Protein AF-A0A293MJG8-F1 (afdb_monomer_lite)

Organism: Ornithodoros erraticus (NCBI:txid265619)

Sequence (106 aa):
MKRQRERILVLDNISASSKIQKTRQKAAGTYTGVGQYLSLFEDPKNTPPPTRVETREERLERKRREKAEQVAYKLEQDIALWDPANNPSGTMDPFKTLFVARVNYD

pLDDT: mean 78.51, std 18.33, range [43.5, 98.0]

Radius of gyration: 51.97 Å; chains: 1; bounding box: 75×20×160 Å

Structure (mmCIF, N/CA/C/O backbone):
data_AF-A0A293MJG8-F1
#
_entry.id   AF-A0A293MJG8-F1
#
loop_
_atom_site.group_PDB
_atom_site.id
_atom_site.type_symbol
_atom_site.label_atom_id
_atom_site.label_alt_id
_atom_site.label_comp_id
_atom_site.label_asym_id
_atom_site.label_entity_id
_atom_site.label_seq_id
_atom_site.pdbx_PDB_ins_code
_atom_site.Cartn_x
_atom_site.Cartn_y
_atom_site.Cartn_z
_atom_site.occupancy
_atom_site.B_iso_or_equiv
_atom_site.auth_seq_id
_atom_site.auth_comp_id
_atom_site.auth_asym_id
_atom_site.auth_atom_id
_atom_site.pdbx_PDB_model_num
ATOM 1 N N . MET A 1 1 ? -36.417 -14.529 134.823 1.00 43.69 1 MET A N 1
ATOM 2 C CA . MET A 1 1 ? -34.969 -14.216 134.742 1.00 43.69 1 MET A CA 1
ATOM 3 C C . MET A 1 1 ? -34.376 -14.853 133.493 1.00 43.69 1 MET A C 1
ATOM 5 O O . MET A 1 1 ? -34.853 -15.906 133.106 1.00 43.69 1 MET A O 1
ATOM 9 N N . LYS A 1 2 ? -33.303 -14.242 132.967 1.00 44.03 2 LYS A N 1
ATOM 10 C CA . LYS A 1 2 ? -32.455 -14.645 131.824 1.00 44.03 2 LYS A CA 1
ATOM 11 C C . LYS A 1 2 ? -32.958 -14.249 130.430 1.00 44.03 2 LYS A C 1
ATOM 13 O O . LYS A 1 2 ? -33.412 -15.051 129.629 1.00 44.03 2 LYS A O 1
ATOM 18 N N . ARG A 1 3 ? -32.739 -12.957 130.156 1.00 48.69 3 ARG A N 1
ATOM 19 C CA . ARG A 1 3 ? -32.262 -12.463 128.859 1.00 48.69 3 ARG A CA 1
ATOM 20 C C . ARG A 1 3 ? -31.046 -13.280 128.409 1.00 48.69 3 ARG A C 1
ATOM 22 O O . ARG A 1 3 ? -30.099 -13.388 129.185 1.00 48.69 3 ARG A O 1
ATOM 29 N N . GLN A 1 4 ? -31.022 -13.699 127.150 1.00 48.97 4 GLN A N 1
ATOM 30 C CA . GLN A 1 4 ? -29.799 -13.707 126.353 1.00 48.97 4 GLN A CA 1
ATOM 31 C C . GLN A 1 4 ? -30.104 -13.234 124.931 1.00 48.97 4 GLN A C 1
ATOM 33 O O . GLN A 1 4 ? -31.179 -13.468 124.386 1.00 48.97 4 GLN A O 1
ATOM 38 N N . ARG A 1 5 ? -29.159 -12.448 124.427 1.00 49.59 5 ARG A N 1
ATOM 39 C CA . ARG A 1 5 ? -29.131 -11.734 123.154 1.00 49.59 5 ARG A CA 1
ATOM 40 C C . ARG A 1 5 ? -28.411 -12.610 122.118 1.00 49.59 5 ARG A C 1
ATOM 42 O O . ARG A 1 5 ? -27.528 -13.357 122.516 1.00 49.59 5 ARG A O 1
ATOM 49 N N . GLU A 1 6 ? -28.707 -12.422 120.830 1.00 44.69 6 GLU A N 1
ATOM 50 C CA . GLU A 1 6 ? -27.775 -11.892 119.804 1.00 44.69 6 GLU A CA 1
ATOM 51 C C . GLU A 1 6 ? -28.054 -12.379 118.362 1.00 44.69 6 GLU A C 1
ATOM 53 O O . GLU A 1 6 ? -28.296 -13.555 118.127 1.00 44.69 6 GLU A O 1
ATOM 58 N N . ARG A 1 7 ? -27.882 -11.416 117.431 1.00 43.50 7 ARG A N 1
ATOM 59 C CA . ARG A 1 7 ? -27.350 -11.501 116.046 1.00 43.50 7 ARG A CA 1
ATOM 60 C C . ARG A 1 7 ? -28.201 -12.170 114.952 1.00 43.50 7 ARG A C 1
ATOM 62 O O . ARG A 1 7 ? -28.397 -13.372 114.940 1.00 43.50 7 ARG A O 1
ATOM 69 N N . ILE A 1 8 ? -28.829 -11.374 114.074 1.00 50.72 8 ILE A N 1
ATOM 70 C CA . ILE A 1 8 ? -28.324 -10.863 112.768 1.00 50.72 8 ILE A CA 1
ATOM 71 C C . ILE A 1 8 ? -28.008 -11.993 111.781 1.00 50.72 8 ILE A C 1
ATOM 73 O O . ILE A 1 8 ? -26.961 -12.602 111.927 1.00 50.72 8 ILE A O 1
ATOM 77 N N . LEU A 1 9 ? -28.829 -12.149 110.731 1.00 45.97 9 LEU A N 1
ATOM 78 C CA . LEU A 1 9 ? -28.381 -12.242 109.333 1.00 45.97 9 LEU A CA 1
ATOM 79 C C . LEU A 1 9 ? -29.508 -11.786 108.384 1.00 45.97 9 LEU A C 1
ATOM 81 O O . LEU A 1 9 ? -30.647 -12.235 108.457 1.00 45.97 9 LEU A O 1
ATOM 85 N N . VAL A 1 10 ? -29.130 -10.839 107.532 1.00 51.72 10 VAL A N 1
ATOM 86 C CA . VAL A 1 10 ? -29.832 -10.281 106.371 1.00 51.72 10 VAL A CA 1
ATOM 87 C C . VAL A 1 10 ? -29.967 -11.354 105.294 1.00 51.72 10 VAL A C 1
ATOM 89 O O . VAL A 1 10 ? -28.942 -11.949 104.999 1.00 51.72 10 VAL A O 1
ATOM 92 N N . LEU A 1 11 ? -31.146 -11.537 104.679 1.00 45.19 11 LEU A N 1
ATOM 93 C CA . LEU A 1 11 ? -31.289 -12.018 103.291 1.00 45.19 11 LEU A CA 1
ATOM 94 C C . LEU A 1 11 ? -32.622 -11.536 102.676 1.00 45.19 11 LEU A C 1
ATOM 96 O O . LEU A 1 11 ? -33.693 -12.077 102.939 1.00 45.19 11 LEU A O 1
ATOM 100 N N . ASP A 1 12 ? -32.514 -10.445 101.922 1.00 48.72 12 ASP A N 1
ATOM 101 C CA . ASP A 1 12 ? -33.102 -10.151 100.609 1.00 48.72 12 ASP A CA 1
ATOM 102 C C . ASP A 1 12 ? -34.390 -10.871 100.176 1.00 48.72 12 ASP A C 1
ATOM 104 O O . ASP A 1 12 ? -34.390 -12.063 99.878 1.00 48.72 12 ASP A O 1
ATOM 108 N N . ASN A 1 13 ? -35.453 -10.092 99.933 1.00 45.44 13 ASN A N 1
ATOM 109 C CA . ASN A 1 13 ? -36.347 -10.386 98.810 1.00 45.44 13 ASN A CA 1
ATOM 110 C C . ASN A 1 13 ? -37.042 -9.116 98.292 1.00 45.44 13 ASN A C 1
ATOM 112 O O . ASN A 1 13 ? -38.240 -8.895 98.479 1.00 45.44 13 ASN A O 1
ATOM 116 N N . ILE A 1 14 ? -36.266 -8.239 97.653 1.00 47.72 14 ILE A N 1
ATOM 117 C CA . ILE A 1 14 ? -36.820 -7.149 96.848 1.00 47.72 14 ILE A CA 1
ATOM 118 C C . ILE A 1 14 ? -37.286 -7.775 95.532 1.00 47.72 14 ILE A C 1
ATOM 120 O O . ILE A 1 14 ? -36.503 -7.975 94.605 1.00 47.72 14 ILE A O 1
ATOM 124 N N . SER A 1 15 ? -38.580 -8.090 95.452 1.00 43.94 15 SER A N 1
ATOM 125 C CA . SER A 1 15 ? -39.252 -8.384 94.187 1.00 43.94 15 SER A CA 1
ATOM 126 C C . SER A 1 15 ? -39.308 -7.098 93.359 1.00 43.94 15 SER A C 1
ATOM 128 O O . SER A 1 15 ? -40.250 -6.308 93.426 1.00 43.94 15 SER A O 1
ATOM 130 N N . ALA A 1 16 ? -38.235 -6.841 92.614 1.00 47.31 16 ALA A N 1
ATOM 131 C CA . ALA A 1 16 ? -38.183 -5.780 91.628 1.00 47.31 16 ALA A CA 1
ATOM 132 C C . ALA A 1 16 ? -39.040 -6.187 90.420 1.00 47.31 16 ALA A C 1
ATOM 134 O O . ALA A 1 16 ? -38.615 -6.949 89.554 1.00 47.31 16 ALA A O 1
ATOM 135 N N . SER A 1 17 ? -40.265 -5.663 90.364 1.00 49.81 17 SER A N 1
ATOM 136 C CA . SER A 1 17 ? -41.087 -5.643 89.155 1.00 49.81 17 SER A CA 1
ATOM 137 C C . SER A 1 17 ? -40.399 -4.773 88.097 1.00 49.81 17 SER A C 1
ATOM 139 O O . SER A 1 17 ? -40.512 -3.545 88.101 1.00 49.81 17 SER A O 1
ATOM 141 N N . SER A 1 18 ? -39.644 -5.397 87.194 1.00 44.84 18 SER A N 1
ATOM 142 C CA . SER A 1 18 ? -39.076 -4.727 86.028 1.00 44.84 18 SER A CA 1
ATOM 143 C C . SER A 1 18 ? -40.113 -4.693 84.900 1.00 44.84 18 SER A C 1
ATOM 145 O O . SER A 1 18 ? -40.392 -5.678 84.219 1.00 44.84 18 SER A O 1
ATOM 147 N N . LYS A 1 19 ? -40.712 -3.514 84.687 1.00 53.47 19 LYS A N 1
ATOM 148 C CA . LYS A 1 19 ? -41.472 -3.205 83.468 1.00 53.47 19 LYS A CA 1
ATOM 149 C C . LYS A 1 19 ? -40.519 -3.259 82.271 1.00 53.47 19 LYS A C 1
ATOM 151 O O . LYS A 1 19 ? -39.666 -2.387 82.115 1.00 53.47 19 LYS A O 1
ATOM 156 N N . ILE A 1 20 ? -40.680 -4.266 81.418 1.00 57.62 20 ILE A N 1
ATOM 157 C CA . ILE A 1 20 ? -39.960 -4.386 80.147 1.00 57.62 20 ILE A CA 1
ATOM 158 C C . ILE A 1 20 ? -40.463 -3.280 79.211 1.00 57.62 20 ILE A C 1
ATOM 160 O O . ILE A 1 20 ? -41.596 -3.316 78.728 1.00 57.62 20 ILE A O 1
ATOM 164 N N . GLN A 1 21 ? -39.624 -2.274 78.966 1.00 50.75 21 GLN A N 1
ATOM 165 C CA . GLN A 1 21 ? -39.864 -1.282 77.923 1.00 50.75 21 GLN A CA 1
ATOM 166 C C . GLN A 1 21 ? -39.732 -1.963 76.556 1.00 50.75 21 GLN A C 1
ATOM 168 O O . GLN A 1 21 ? -38.655 -2.420 76.177 1.00 50.75 21 GLN A O 1
ATOM 173 N N . LYS A 1 22 ? -40.837 -2.040 75.807 1.00 52.91 22 LYS A N 1
ATOM 174 C CA . LYS A 1 22 ? -40.855 -2.550 74.432 1.00 52.91 22 LYS A CA 1
ATOM 175 C C . LYS A 1 22 ? -40.149 -1.536 73.530 1.00 52.91 22 LYS A C 1
ATOM 177 O O . LYS A 1 22 ? -40.736 -0.530 73.136 1.00 52.91 22 LYS A O 1
ATOM 182 N N . THR A 1 23 ? -38.878 -1.778 73.225 1.00 49.09 23 THR A N 1
ATOM 183 C CA . THR A 1 23 ? -38.118 -0.979 72.263 1.00 49.09 23 THR A CA 1
ATOM 184 C C . THR A 1 23 ? -38.787 -1.084 70.892 1.00 49.09 23 THR A C 1
ATOM 186 O O . THR A 1 23 ? -38.896 -2.156 70.298 1.00 49.09 23 THR A O 1
ATOM 189 N N . ARG A 1 24 ? -39.293 0.041 70.377 1.00 59.06 24 ARG A N 1
ATOM 190 C CA . ARG A 1 24 ? -39.808 0.133 69.007 1.00 59.06 24 ARG A CA 1
ATOM 191 C C . ARG A 1 24 ? -38.618 0.030 68.052 1.00 59.06 24 ARG A C 1
ATOM 193 O O . ARG A 1 24 ? -37.984 1.038 67.749 1.00 59.06 24 ARG A O 1
ATOM 200 N N . GLN A 1 25 ? -38.304 -1.181 67.596 1.00 60.47 25 GLN A N 1
ATOM 201 C CA . GLN A 1 25 ? -37.385 -1.377 66.477 1.00 60.47 25 GLN A CA 1
ATOM 202 C C . GLN A 1 25 ? -37.941 -0.626 65.260 1.00 60.47 25 GLN A C 1
ATOM 204 O O . GLN A 1 25 ? -39.067 -0.872 64.823 1.00 60.47 25 GLN A O 1
ATOM 209 N N . LYS A 1 26 ? -37.178 0.338 64.736 1.00 64.56 26 LYS A N 1
ATOM 210 C CA . LYS A 1 26 ? -37.483 0.951 63.441 1.00 64.56 26 LYS A CA 1
ATOM 211 C C . LYS A 1 26 ? -37.159 -0.094 62.378 1.00 64.56 26 LYS A C 1
ATOM 213 O O . LYS A 1 26 ? -36.003 -0.485 62.259 1.00 64.56 26 LYS A O 1
ATOM 218 N N . ALA A 1 27 ? -38.170 -0.555 61.645 1.00 65.06 27 ALA A N 1
ATOM 219 C CA . ALA A 1 27 ? -37.956 -1.418 60.492 1.00 65.06 27 ALA A CA 1
ATOM 220 C C . ALA A 1 27 ? -37.090 -0.655 59.479 1.00 65.06 27 ALA A C 1
ATOM 222 O O . ALA A 1 27 ? -37.535 0.337 58.900 1.00 65.06 27 ALA A O 1
ATOM 223 N N . ALA A 1 28 ? -35.831 -1.068 59.331 1.00 68.94 28 ALA A N 1
ATOM 224 C CA . ALA A 1 28 ? -34.985 -0.603 58.245 1.00 68.94 28 ALA A CA 1
ATOM 225 C C . ALA A 1 28 ? -35.651 -1.052 56.938 1.00 68.94 28 ALA A C 1
ATOM 227 O O . ALA A 1 28 ? -36.001 -2.225 56.809 1.00 68.94 28 ALA A O 1
ATOM 228 N N . GLY A 1 29 ? -35.913 -0.108 56.031 1.00 73.69 29 GLY A N 1
ATOM 229 C CA . GLY A 1 29 ? -36.637 -0.377 54.790 1.00 73.69 29 GLY A CA 1
ATOM 230 C C . GLY A 1 29 ? -36.012 -1.554 54.047 1.00 73.69 29 GLY A C 1
ATOM 231 O O . GLY A 1 29 ? -34.820 -1.541 53.747 1.00 73.69 29 GLY A O 1
ATOM 232 N N . THR A 1 30 ? -36.807 -2.589 53.797 1.00 82.06 30 THR A N 1
ATOM 233 C CA . THR A 1 30 ? -36.387 -3.750 53.015 1.00 82.06 30 THR A CA 1
ATOM 234 C C . THR A 1 30 ? -36.218 -3.347 51.554 1.00 82.06 30 THR A C 1
ATOM 236 O O . THR A 1 30 ? -36.894 -2.430 51.085 1.00 82.06 30 THR A O 1
ATOM 239 N N . TYR A 1 31 ? -35.363 -4.051 50.810 1.00 83.69 31 TYR A N 1
ATOM 240 C CA . TYR A 1 31 ? -35.286 -3.871 49.361 1.00 83.69 31 TYR A CA 1
ATOM 241 C C . TYR A 1 31 ? -36.676 -4.009 48.725 1.00 83.69 31 TYR A C 1
ATOM 243 O O . TYR A 1 31 ? -37.427 -4.934 49.038 1.00 83.69 31 TYR A O 1
ATOM 251 N N . THR A 1 32 ? -37.018 -3.065 47.851 1.00 85.50 32 THR A N 1
ATOM 252 C CA . THR A 1 32 ? -38.294 -3.030 47.123 1.00 85.50 32 THR A CA 1
ATOM 253 C C . THR A 1 32 ? -38.036 -3.356 45.655 1.00 85.50 32 THR A C 1
ATOM 255 O O . THR A 1 32 ? -36.953 -3.067 45.145 1.00 85.50 32 THR A O 1
ATOM 258 N N . GLY A 1 33 ? -39.011 -3.951 44.968 1.00 87.94 33 GLY A N 1
ATOM 259 C CA . GLY A 1 33 ? -38.882 -4.278 43.548 1.00 87.94 33 GLY A CA 1
ATOM 260 C C . GLY A 1 33 ? -38.783 -3.039 42.651 1.00 87.94 33 GLY A C 1
ATOM 261 O O . GLY A 1 33 ? -39.207 -1.946 43.011 1.00 87.94 33 GLY A O 1
ATOM 262 N N . VAL A 1 34 ? -38.274 -3.224 41.435 1.00 91.19 34 VAL A N 1
ATOM 263 C CA . VAL A 1 34 ? -38.077 -2.139 40.453 1.00 91.19 34 VAL A CA 1
ATOM 264 C C . VAL A 1 34 ? -39.330 -1.800 39.633 1.00 91.19 34 VAL A C 1
ATOM 266 O O . VAL A 1 34 ? -39.271 -0.974 38.729 1.00 91.19 34 VAL A O 1
ATOM 269 N N . GLY A 1 35 ? -40.478 -2.417 39.939 1.00 91.62 35 GLY A N 1
ATOM 270 C CA . GLY A 1 35 ? -41.708 -2.300 39.145 1.00 91.62 35 GLY A CA 1
ATOM 271 C C . GLY A 1 35 ? -42.218 -0.865 38.968 1.00 91.62 35 GLY A C 1
ATOM 272 O O . GLY A 1 35 ? -42.784 -0.543 37.930 1.00 91.62 35 GLY A O 1
ATOM 273 N N . GLN A 1 36 ? -41.951 0.016 39.938 1.00 89.31 36 GLN A N 1
ATOM 274 C CA . GLN A 1 36 ? -42.319 1.438 39.874 1.00 89.31 36 GLN A CA 1
ATOM 275 C C . GLN A 1 36 ? -41.590 2.209 38.760 1.00 89.31 36 GLN A C 1
ATOM 277 O O . GLN A 1 36 ? -42.061 3.263 38.350 1.00 89.31 36 GLN A O 1
ATOM 282 N N . TYR A 1 37 ? -40.467 1.688 38.261 1.00 89.06 37 TYR A N 1
ATOM 283 C CA . TYR A 1 37 ? -39.634 2.341 37.248 1.00 89.06 37 TYR A CA 1
ATOM 284 C C . TYR A 1 37 ? -39.876 1.801 35.834 1.00 89.06 37 TYR A C 1
ATOM 286 O O . TYR A 1 37 ? -39.271 2.289 34.885 1.00 89.06 3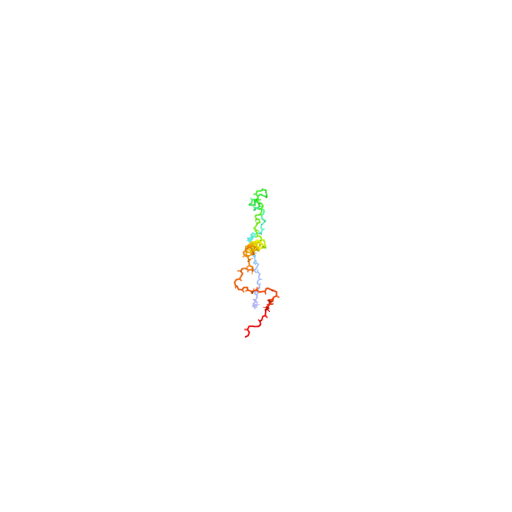7 TYR A O 1
ATOM 294 N N . LEU A 1 38 ? -40.761 0.811 35.667 1.00 85.06 38 LEU A N 1
ATOM 295 C CA . LEU A 1 38 ? -41.034 0.205 34.359 1.00 85.06 38 LEU A CA 1
ATOM 296 C C . LEU A 1 38 ? -41.650 1.196 33.359 1.00 85.06 38 LEU A C 1
ATOM 298 O O . LEU A 1 38 ? -41.437 1.057 32.160 1.00 85.06 38 LEU A O 1
ATOM 302 N N . SER A 1 39 ? -42.357 2.221 33.841 1.00 86.25 39 SER A N 1
ATOM 303 C CA . SER A 1 39 ? -42.927 3.287 33.007 1.00 86.25 39 SER A CA 1
ATOM 304 C C . SER A 1 39 ? -41.895 4.274 32.452 1.00 86.25 39 SER A C 1
ATOM 306 O O . SER A 1 39 ? -42.254 5.109 31.628 1.00 86.25 39 SER A O 1
ATOM 308 N N . LEU A 1 40 ? -40.640 4.210 32.908 1.00 86.44 40 LEU A N 1
ATOM 309 C CA . LEU A 1 40 ? -39.553 5.075 32.438 1.00 86.44 40 LEU A CA 1
ATOM 310 C C . LEU A 1 40 ? -38.813 4.491 31.227 1.00 86.44 40 LEU A C 1
ATOM 312 O O . LEU A 1 40 ? -37.976 5.176 30.645 1.00 86.44 40 LEU A O 1
ATOM 316 N N . PHE A 1 41 ? -39.081 3.234 30.865 1.00 84.81 41 PHE A N 1
ATOM 317 C CA . PHE A 1 41 ? -38.467 2.598 29.703 1.00 84.81 41 PHE A CA 1
ATOM 318 C C . PHE A 1 41 ? -39.215 2.975 28.423 1.00 84.81 41 PHE A C 1
ATOM 320 O O . PHE A 1 41 ? -40.441 3.079 28.406 1.00 84.81 41 PHE A O 1
ATOM 327 N N . GLU A 1 42 ? -38.464 3.167 27.342 1.00 80.94 42 GLU A N 1
ATOM 328 C CA . GLU A 1 42 ? -39.024 3.461 26.025 1.00 80.94 42 GLU A CA 1
ATOM 329 C C . GLU A 1 42 ? -39.787 2.250 25.472 1.00 80.94 42 GLU A C 1
ATOM 331 O O . GLU A 1 42 ? -39.364 1.100 25.615 1.00 80.94 42 GLU A O 1
ATOM 336 N N . ASP A 1 43 ? -40.923 2.513 24.824 1.00 79.31 43 ASP A N 1
ATOM 337 C CA . ASP A 1 43 ? -41.730 1.480 24.176 1.00 79.31 43 ASP A CA 1
ATOM 338 C C . ASP A 1 43 ? -40.903 0.852 23.031 1.00 79.31 43 ASP A C 1
ATOM 340 O O . ASP A 1 43 ? -40.431 1.597 22.162 1.00 79.31 43 ASP A O 1
ATOM 344 N N . PRO A 1 44 ? -40.708 -0.483 22.985 1.00 70.69 44 PRO A N 1
ATOM 345 C CA . PRO A 1 44 ? -39.848 -1.167 22.007 1.00 70.69 44 PRO A CA 1
ATOM 346 C C . PRO A 1 44 ? -40.203 -0.910 20.534 1.00 70.69 44 PRO A C 1
ATOM 348 O O . PRO A 1 44 ? -39.435 -1.253 19.641 1.00 70.69 44 PRO A O 1
ATOM 351 N N . LYS A 1 45 ? -41.374 -0.324 20.260 1.00 73.12 45 LYS A N 1
ATOM 352 C CA . LYS A 1 45 ? -41.801 0.103 18.919 1.00 73.12 45 LYS A CA 1
ATOM 353 C C . LYS A 1 45 ? -41.239 1.465 18.496 1.00 73.12 45 LYS A C 1
ATOM 355 O O . LYS A 1 45 ? -41.181 1.738 17.303 1.00 73.12 45 LYS A O 1
ATOM 360 N N . ASN A 1 46 ? -40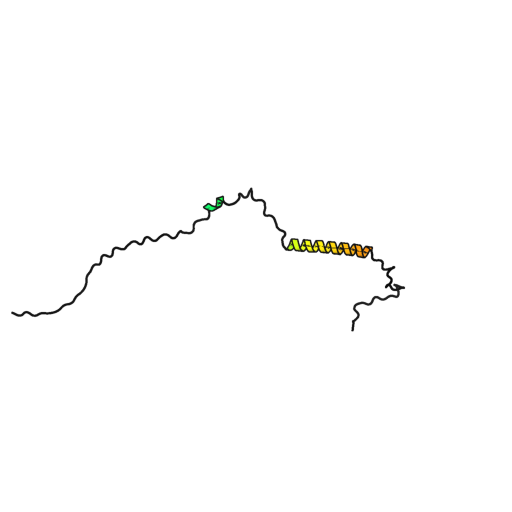.869 2.315 19.455 1.00 72.69 46 ASN A N 1
ATOM 361 C CA . ASN A 1 46 ? -40.376 3.678 19.229 1.00 72.69 46 ASN A CA 1
ATOM 362 C C . ASN A 1 46 ? -38.851 3.792 19.351 1.00 72.69 46 ASN A C 1
ATOM 364 O O . ASN A 1 46 ? -38.290 4.836 19.029 1.00 72.69 46 ASN A O 1
ATOM 368 N N . THR A 1 47 ? -38.173 2.733 19.796 1.00 72.25 47 THR A N 1
ATOM 369 C CA . THR A 1 47 ? -36.713 2.686 19.858 1.00 72.25 47 THR A CA 1
ATOM 370 C C . THR A 1 47 ? -36.159 2.305 18.485 1.00 72.25 47 THR A C 1
ATOM 372 O O . THR A 1 47 ? -36.396 1.186 18.019 1.00 72.25 47 THR A O 1
ATOM 375 N N . PRO A 1 48 ? -35.425 3.198 17.796 1.00 75.19 48 PRO A N 1
ATOM 376 C CA . PRO A 1 48 ? -34.749 2.818 16.567 1.00 75.19 48 PRO A CA 1
ATOM 377 C C . PRO A 1 48 ? -33.749 1.686 16.855 1.00 75.19 48 PRO A C 1
ATOM 379 O O . PRO A 1 48 ? -33.179 1.625 17.951 1.00 75.19 48 PRO A O 1
ATOM 382 N N . PRO A 1 49 ? -33.517 0.778 15.890 1.00 70.50 49 PRO A N 1
ATOM 383 C CA . PRO A 1 49 ? -32.555 -0.297 16.065 1.00 70.50 49 PRO A CA 1
ATOM 384 C C . PRO A 1 49 ? -31.179 0.286 16.426 1.00 70.50 49 PRO A C 1
ATOM 386 O O . PRO A 1 49 ? -30.793 1.310 15.852 1.00 70.50 49 PRO A O 1
ATOM 389 N N . PRO A 1 50 ? -30.431 -0.345 17.353 1.00 71.06 50 PRO A N 1
ATOM 390 C CA . PRO A 1 50 ? -29.142 0.162 17.799 1.00 71.06 50 PRO A CA 1
ATOM 391 C C . PRO A 1 50 ? -28.243 0.466 16.604 1.00 71.06 50 PRO A C 1
ATOM 393 O O . PRO A 1 50 ? -27.987 -0.410 15.772 1.00 71.06 50 PRO A O 1
ATOM 396 N N . THR A 1 51 ? -27.755 1.702 16.514 1.00 71.75 51 THR A N 1
ATOM 397 C CA . THR A 1 51 ? -26.784 2.093 15.492 1.00 71.75 51 THR A CA 1
ATOM 398 C C . THR A 1 51 ? -25.533 1.245 15.666 1.00 71.75 51 THR A C 1
ATOM 400 O O . THR A 1 51 ? -24.776 1.428 16.622 1.00 71.75 51 THR A O 1
ATOM 403 N N . ARG A 1 52 ? -25.324 0.291 14.753 1.00 69.00 52 ARG A N 1
ATOM 404 C CA . ARG A 1 52 ? -24.087 -0.486 14.685 1.00 69.00 52 ARG A CA 1
ATOM 405 C C . ARG A 1 52 ? -22.951 0.468 14.339 1.00 69.00 52 ARG A C 1
ATOM 407 O O . ARG A 1 52 ? -22.843 0.936 13.211 1.00 69.00 52 ARG A O 1
ATOM 414 N N . VAL A 1 53 ? -22.129 0.780 15.334 1.00 74.25 53 VAL A N 1
ATOM 415 C CA . VAL A 1 53 ? -20.824 1.400 15.108 1.00 74.25 53 VAL A CA 1
ATOM 416 C C . VAL A 1 53 ? -19.925 0.335 14.486 1.00 74.25 53 VAL A C 1
ATOM 418 O O . VAL A 1 53 ? -19.970 -0.813 14.932 1.00 74.25 53 VAL A O 1
ATOM 421 N N . GLU A 1 54 ? -19.125 0.708 13.480 1.00 73.00 54 GLU A N 1
ATOM 422 C CA . GLU A 1 54 ? -18.112 -0.185 12.902 1.00 73.00 54 GLU A CA 1
ATOM 423 C C . GLU A 1 54 ? -17.315 -0.855 14.028 1.00 73.00 54 GLU A C 1
ATOM 425 O O . GLU A 1 54 ? -16.744 -0.186 14.902 1.00 73.00 54 GLU A O 1
ATOM 430 N N . THR A 1 55 ? -17.255 -2.180 13.997 1.00 84.06 55 THR A N 1
ATOM 431 C CA . THR A 1 55 ? -16.358 -2.929 14.870 1.00 84.06 55 THR A CA 1
ATOM 432 C C . THR A 1 55 ? -14.907 -2.573 14.535 1.00 84.06 55 THR A C 1
ATOM 434 O O . THR A 1 55 ? -14.567 -2.092 13.448 1.00 84.06 55 THR A O 1
ATOM 437 N N . ARG A 1 56 ? -13.991 -2.804 15.481 1.00 83.38 56 ARG A N 1
ATOM 438 C CA . ARG A 1 56 ? -12.558 -2.539 15.268 1.00 83.38 56 ARG A CA 1
ATOM 439 C C . ARG A 1 56 ? -12.011 -3.275 14.035 1.00 83.38 56 ARG A C 1
ATOM 441 O O . ARG A 1 56 ? -11.125 -2.744 13.366 1.00 83.38 56 ARG A O 1
ATOM 448 N N . GLU A 1 57 ? -12.528 -4.469 13.763 1.00 85.44 57 GLU A N 1
ATOM 449 C CA . GLU A 1 57 ? -12.144 -5.316 12.632 1.00 85.44 57 GLU A CA 1
ATOM 450 C C . GLU A 1 57 ? -12.574 -4.706 11.297 1.00 85.44 57 GLU A C 1
ATOM 452 O O . GLU A 1 57 ? -11.732 -4.528 10.421 1.00 85.44 57 GLU A O 1
ATOM 457 N N . GLU A 1 58 ? -13.828 -4.266 11.177 1.00 87.94 58 GLU A N 1
ATOM 458 C CA . GLU A 1 58 ? -14.341 -3.595 9.972 1.00 87.94 58 GLU A CA 1
ATOM 459 C C . GLU A 1 58 ? -13.547 -2.322 9.651 1.00 87.94 58 GLU A C 1
ATOM 461 O O . GLU A 1 58 ? -13.173 -2.074 8.503 1.00 87.94 58 GLU A O 1
ATOM 466 N N . ARG A 1 59 ? -13.185 -1.544 10.679 1.00 87.88 59 ARG A N 1
ATOM 467 C CA . ARG A 1 59 ? -12.347 -0.349 10.509 1.00 87.88 59 ARG A CA 1
ATOM 468 C C . ARG A 1 59 ? -10.939 -0.680 10.005 1.00 87.88 59 ARG A C 1
ATOM 470 O O . ARG A 1 59 ? -10.365 0.091 9.232 1.00 87.88 59 ARG A O 1
ATOM 477 N N . LEU A 1 60 ? -10.341 -1.767 10.489 1.00 91.88 60 LEU A N 1
ATOM 478 C CA . LEU A 1 60 ? -9.018 -2.210 10.042 1.00 91.88 60 LEU A CA 1
ATOM 479 C C . LEU A 1 60 ? -9.067 -2.719 8.605 1.00 91.88 60 LEU A C 1
ATOM 481 O O . LEU A 1 60 ? -8.191 -2.367 7.817 1.00 91.88 60 LEU A O 1
ATOM 485 N N . GLU A 1 61 ? -10.095 -3.492 8.267 1.00 91.75 61 GLU A N 1
ATOM 486 C CA . GLU A 1 61 ? -10.280 -4.037 6.927 1.00 91.75 61 GLU A CA 1
ATOM 487 C C . GLU A 1 61 ? -10.496 -2.924 5.904 1.00 91.75 61 GLU A C 1
ATOM 489 O O . GLU A 1 61 ? -9.824 -2.892 4.875 1.00 91.75 61 GLU A O 1
ATOM 494 N N . ARG A 1 62 ? -11.317 -1.922 6.239 1.00 93.06 62 ARG A N 1
ATOM 495 C CA . ARG A 1 62 ? -11.494 -0.730 5.407 1.00 93.06 62 ARG A CA 1
ATOM 496 C C . ARG A 1 62 ? -10.164 -0.026 5.133 1.00 93.06 62 ARG A C 1
ATOM 498 O O . ARG A 1 62 ? -9.817 0.209 3.981 1.00 93.06 62 ARG A O 1
ATOM 505 N N . LYS A 1 63 ? -9.370 0.241 6.175 1.00 94.00 63 LYS A N 1
ATOM 506 C CA . LYS A 1 63 ? -8.045 0.868 6.015 1.00 94.00 63 LYS A CA 1
ATOM 507 C C . LYS A 1 63 ? -7.077 0.011 5.201 1.00 94.00 63 LYS A C 1
ATOM 509 O O . LYS A 1 63 ? -6.242 0.558 4.484 1.00 94.00 63 LYS A O 1
ATOM 514 N N . ARG A 1 64 ? -7.123 -1.315 5.351 1.00 96.00 64 ARG A N 1
ATOM 515 C CA . ARG A 1 64 ? -6.278 -2.244 4.590 1.00 96.00 64 ARG A CA 1
ATOM 516 C C . ARG A 1 64 ? -6.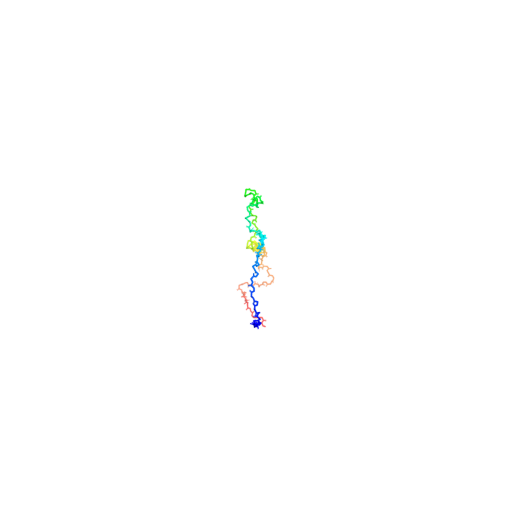649 -2.209 3.113 1.00 96.00 64 ARG A C 1
ATOM 518 O O . ARG A 1 64 ? -5.752 -2.091 2.285 1.00 96.00 64 ARG A O 1
ATOM 525 N N . ARG A 1 65 ? -7.945 -2.253 2.808 1.00 95.19 65 ARG A N 1
ATOM 526 C CA . ARG A 1 65 ? -8.472 -2.192 1.448 1.00 95.19 65 ARG A CA 1
ATOM 527 C C . ARG A 1 65 ? -8.147 -0.866 0.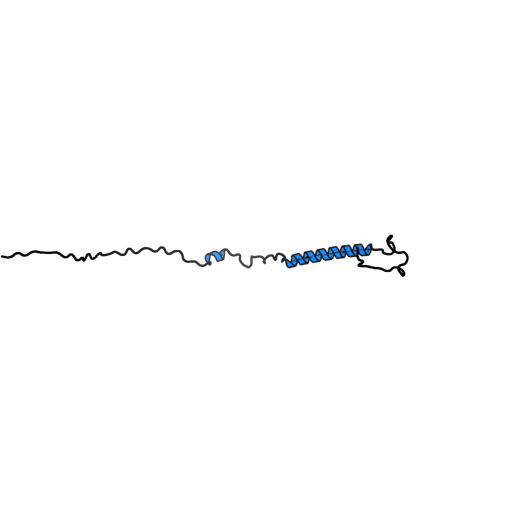768 1.00 95.19 65 ARG A C 1
ATOM 529 O O . ARG A 1 65 ? -7.548 -0.884 -0.297 1.00 95.19 65 ARG A O 1
ATOM 536 N N . GLU A 1 66 ? -8.423 0.261 1.423 1.00 95.31 66 GLU A N 1
ATOM 537 C CA . GLU A 1 66 ? -8.089 1.598 0.905 1.00 95.31 66 GLU A CA 1
ATOM 538 C C . GLU A 1 66 ? -6.586 1.724 0.594 1.00 95.31 66 GLU A C 1
ATOM 540 O O . GLU A 1 66 ? -6.199 2.236 -0.453 1.00 95.31 66 GLU A O 1
ATOM 545 N N . LYS A 1 67 ? -5.714 1.215 1.477 1.00 97.25 67 LYS A N 1
ATOM 546 C CA . LYS A 1 67 ? -4.262 1.204 1.235 1.00 97.25 67 LYS A CA 1
ATOM 547 C C . LYS A 1 67 ? -3.863 0.287 0.083 1.00 97.25 67 LYS A C 1
ATOM 549 O O . LYS A 1 67 ? -2.994 0.659 -0.697 1.00 97.25 67 LYS A O 1
ATOM 554 N N . ALA A 1 68 ? -4.455 -0.902 -0.007 1.00 97.00 68 ALA A N 1
ATOM 555 C CA . ALA A 1 68 ? -4.170 -1.841 -1.084 1.00 97.00 68 ALA A CA 1
ATOM 556 C C . ALA A 1 68 ? -4.568 -1.253 -2.445 1.00 97.00 68 ALA A C 1
ATOM 558 O O . ALA A 1 68 ? -3.781 -1.321 -3.383 1.00 97.00 68 ALA A O 1
ATOM 559 N N . GLU A 1 69 ? -5.732 -0.606 -2.523 1.00 96.31 69 GLU A N 1
ATOM 560 C CA . GLU A 1 69 ? -6.212 0.083 -3.724 1.00 96.31 69 GLU A CA 1
ATOM 561 C C . GLU A 1 69 ? -5.286 1.248 -4.113 1.00 96.31 69 GLU A C 1
ATOM 563 O O . GLU A 1 69 ? -4.908 1.369 -5.276 1.00 96.31 69 GLU A O 1
ATOM 568 N N . GLN A 1 70 ? -4.825 2.055 -3.149 1.00 96.94 70 GLN A N 1
ATOM 569 C CA . GLN A 1 70 ? -3.850 3.124 -3.413 1.00 96.94 70 GLN A CA 1
ATOM 570 C C . GLN A 1 70 ? -2.507 2.593 -3.934 1.00 96.94 70 GLN A C 1
ATOM 572 O O . GLN A 1 70 ? -1.931 3.166 -4.859 1.00 96.94 70 GLN A O 1
ATOM 577 N N . VAL A 1 71 ? -1.994 1.508 -3.343 1.00 97.94 71 VAL A N 1
ATOM 578 C CA . VAL A 1 71 ? -0.736 0.882 -3.777 1.00 97.94 71 VAL A CA 1
ATOM 579 C C . VAL A 1 71 ? -0.885 0.278 -5.170 1.00 97.94 71 VAL A C 1
ATOM 581 O O . VAL A 1 71 ? 0.006 0.465 -5.994 1.00 97.94 71 VAL A O 1
ATOM 584 N N . ALA A 1 72 ? -2.001 -0.400 -5.444 1.00 97.56 72 ALA A N 1
ATOM 585 C CA . ALA A 1 72 ? -2.290 -0.967 -6.756 1.00 97.56 72 ALA A CA 1
ATOM 586 C C . ALA A 1 72 ? -2.361 0.126 -7.828 1.00 97.56 72 ALA A C 1
ATOM 588 O O . ALA A 1 72 ? -1.675 0.027 -8.837 1.00 97.56 72 ALA A O 1
ATOM 589 N N . TYR A 1 73 ? -3.091 1.213 -7.563 1.00 97.75 73 TYR A N 1
ATOM 590 C CA . TYR A 1 73 ? -3.184 2.345 -8.482 1.00 97.75 73 TYR A CA 1
ATOM 591 C C . TYR A 1 73 ? -1.815 2.965 -8.785 1.00 97.75 73 TYR A C 1
ATOM 593 O O . TYR A 1 73 ? -1.480 3.203 -9.943 1.00 97.75 73 TYR A O 1
ATOM 601 N N . LYS A 1 74 ? -0.986 3.185 -7.757 1.00 97.56 74 LYS A N 1
ATOM 602 C CA . LYS A 1 74 ? 0.377 3.689 -7.960 1.00 97.56 74 LYS A CA 1
ATOM 603 C C . LYS A 1 74 ? 1.215 2.718 -8.798 1.00 97.56 74 LYS A C 1
ATOM 605 O O . LYS A 1 74 ? 1.912 3.149 -9.706 1.00 97.56 74 LYS A O 1
ATOM 610 N N . LEU A 1 75 ? 1.133 1.420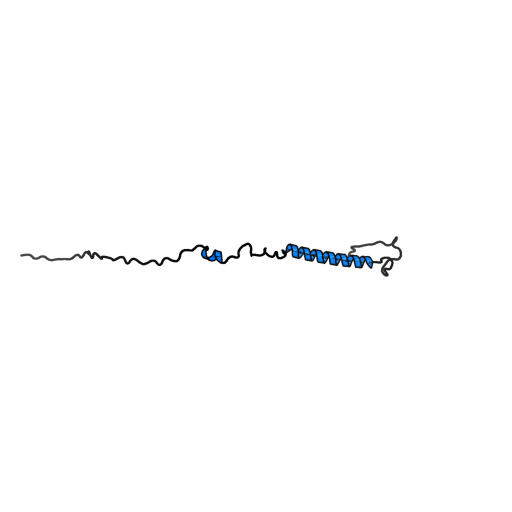 -8.510 1.00 98.00 75 LEU A N 1
ATOM 611 C CA . LEU A 1 75 ? 1.863 0.400 -9.254 1.00 98.00 75 LEU A CA 1
ATOM 612 C C . LEU A 1 75 ? 1.445 0.371 -10.730 1.00 98.00 75 LEU A C 1
ATOM 614 O O . LEU A 1 75 ? 2.304 0.264 -11.596 1.00 98.00 75 LEU A O 1
ATOM 618 N N . GLU A 1 76 ? 0.152 0.504 -11.028 1.00 97.31 76 GLU A N 1
ATOM 619 C CA . GLU A 1 76 ? -0.347 0.588 -12.405 1.00 97.31 76 GLU A CA 1
ATOM 620 C C . GLU A 1 76 ? 0.204 1.815 -13.142 1.00 97.31 76 GLU A C 1
ATOM 622 O O . GLU A 1 76 ? 0.612 1.702 -14.298 1.00 97.31 76 GLU A O 1
ATOM 627 N N . GLN A 1 77 ? 0.285 2.969 -12.472 1.00 97.62 77 GLN A N 1
ATOM 628 C CA . GLN A 1 77 ? 0.920 4.166 -13.032 1.00 97.62 77 GLN A CA 1
ATOM 629 C C . GLN A 1 77 ? 2.419 3.963 -13.282 1.00 97.62 77 GLN A C 1
ATOM 631 O O . GLN A 1 77 ? 2.914 4.308 -14.356 1.00 97.62 77 GLN A O 1
ATOM 636 N N . ASP A 1 78 ? 3.132 3.386 -12.312 1.00 96.31 78 ASP A N 1
ATOM 637 C CA . ASP A 1 78 ? 4.568 3.124 -12.412 1.00 96.31 78 ASP A CA 1
ATOM 638 C C . ASP A 1 78 ? 4.861 2.131 -13.554 1.00 96.31 78 ASP A C 1
ATOM 640 O O . ASP A 1 78 ? 5.800 2.337 -14.321 1.00 96.31 78 ASP A O 1
ATOM 644 N N . ILE A 1 79 ? 4.025 1.098 -13.729 1.00 96.00 79 ILE A N 1
ATOM 645 C CA . ILE A 1 79 ? 4.110 0.149 -14.852 1.00 96.00 79 ILE A CA 1
ATOM 646 C C . ILE A 1 79 ? 3.848 0.853 -16.185 1.00 96.00 79 ILE A C 1
ATOM 648 O O . ILE A 1 79 ? 4.561 0.594 -17.151 1.00 96.00 79 ILE A O 1
ATOM 652 N N . ALA A 1 80 ? 2.854 1.743 -16.256 1.00 95.75 80 ALA A N 1
ATOM 653 C CA . ALA A 1 80 ? 2.546 2.473 -17.484 1.00 95.75 80 ALA A CA 1
ATOM 654 C C . ALA A 1 80 ? 3.689 3.406 -17.923 1.00 95.75 80 ALA A C 1
ATOM 656 O O . ALA A 1 80 ? 3.870 3.633 -19.117 1.00 95.75 80 ALA A O 1
ATOM 657 N N . LEU A 1 81 ? 4.460 3.935 -16.969 1.00 94.94 81 LEU A N 1
ATOM 658 C CA . LEU A 1 81 ? 5.628 4.778 -17.233 1.00 94.94 81 LEU A CA 1
ATOM 659 C C . LEU A 1 81 ? 6.917 3.970 -17.472 1.00 94.94 81 LEU A C 1
ATOM 661 O O . LEU A 1 81 ? 7.910 4.521 -17.949 1.00 94.94 81 LEU A O 1
ATOM 665 N N . TRP A 1 82 ? 6.937 2.685 -17.122 1.00 95.31 82 TRP A N 1
ATOM 666 C CA . TRP A 1 82 ? 8.149 1.875 -17.156 1.00 95.31 82 TRP A CA 1
ATOM 667 C C . TRP A 1 82 ? 8.568 1.509 -18.587 1.00 95.31 82 TRP A C 1
ATOM 669 O O . TRP A 1 82 ? 7.967 0.647 -19.227 1.00 95.31 82 TRP A O 1
ATOM 679 N N . ASP A 1 83 ? 9.661 2.120 -19.052 1.00 93.69 83 ASP A N 1
ATOM 680 C CA . ASP A 1 83 ? 10.316 1.808 -20.325 1.00 93.69 83 ASP A CA 1
ATOM 681 C C . ASP A 1 83 ? 11.765 1.329 -20.099 1.00 93.69 83 ASP A C 1
ATOM 683 O O . ASP A 1 83 ? 12.678 2.141 -19.907 1.00 93.69 83 ASP A O 1
ATOM 687 N N . PRO A 1 84 ? 12.012 0.006 -20.118 1.00 90.69 84 PRO A N 1
ATOM 688 C CA . PRO A 1 84 ? 13.347 -0.538 -19.908 1.00 90.69 84 PRO A CA 1
ATOM 689 C C . PRO A 1 84 ? 14.288 -0.330 -21.105 1.00 90.69 84 PRO A C 1
ATOM 691 O O . PRO A 1 84 ? 15.501 -0.417 -20.921 1.00 90.69 84 PRO A O 1
ATOM 694 N N . ALA A 1 85 ? 13.768 -0.073 -22.312 1.00 89.12 85 ALA A N 1
ATOM 695 C CA . ALA A 1 85 ? 14.584 0.079 -23.517 1.00 89.12 85 ALA A CA 1
ATOM 696 C C . ALA A 1 85 ? 15.240 1.464 -23.593 1.00 89.12 85 ALA A C 1
ATOM 698 O O . ALA A 1 85 ? 16.373 1.586 -24.054 1.00 89.12 85 ALA A O 1
ATOM 699 N N . ASN A 1 86 ? 14.555 2.491 -23.084 1.00 89.19 86 ASN A N 1
ATOM 700 C CA . ASN A 1 86 ? 15.048 3.870 -23.049 1.00 89.19 86 ASN A CA 1
ATOM 701 C C . ASN A 1 86 ? 15.732 4.245 -21.720 1.00 89.19 86 ASN A C 1
ATOM 703 O O . ASN A 1 86 ? 15.873 5.424 -21.394 1.00 89.19 86 ASN A O 1
ATOM 707 N N . ASN A 1 87 ? 16.179 3.256 -20.941 1.00 89.62 87 ASN A N 1
ATOM 708 C CA . ASN A 1 87 ? 16.869 3.491 -19.677 1.00 89.62 87 ASN A CA 1
ATOM 709 C C . ASN A 1 87 ? 18.357 3.851 -19.907 1.00 89.62 87 ASN A C 1
ATOM 711 O O . ASN A 1 87 ? 19.116 2.988 -20.354 1.00 89.62 87 ASN A O 1
ATOM 715 N N . PRO A 1 88 ? 18.825 5.065 -19.542 1.00 90.00 88 PRO A N 1
ATOM 716 C CA . PRO A 1 88 ? 20.221 5.476 -19.737 1.00 90.00 88 PRO A CA 1
ATOM 717 C C . PRO A 1 88 ? 21.221 4.680 -18.884 1.00 90.00 88 PRO A C 1
ATOM 719 O O . PRO A 1 88 ? 22.398 4.613 -19.225 1.00 90.00 88 PRO A O 1
ATOM 722 N N . SER A 1 89 ? 20.761 4.063 -17.793 1.00 89.88 89 SER A N 1
ATOM 723 C CA . SER A 1 89 ? 21.564 3.170 -16.946 1.00 89.88 89 SER A CA 1
ATOM 724 C C . SER A 1 89 ? 21.522 1.709 -17.420 1.00 89.88 89 SER A C 1
ATOM 726 O O . SER A 1 89 ? 22.071 0.830 -16.755 1.00 89.88 89 SER A O 1
ATOM 728 N N . GLY A 1 90 ? 20.823 1.424 -18.524 1.00 87.50 90 GLY A N 1
ATOM 729 C CA . GLY A 1 90 ? 20.722 0.098 -19.123 1.00 87.50 90 GLY A CA 1
ATOM 730 C C . GLY A 1 90 ? 22.020 -0.350 -19.800 1.00 87.50 90 GLY A C 1
ATOM 731 O O . GLY A 1 90 ? 22.872 0.454 -20.172 1.00 87.50 90 GLY A O 1
ATOM 732 N N . THR A 1 91 ? 22.176 -1.663 -19.970 1.00 85.94 91 THR A N 1
ATOM 733 C CA . THR A 1 91 ? 23.293 -2.230 -20.745 1.00 85.94 91 THR A CA 1
ATOM 734 C C . THR A 1 91 ? 22.935 -2.286 -22.231 1.00 85.94 91 THR A C 1
ATOM 736 O O . THR A 1 91 ? 21.768 -2.431 -22.582 1.00 85.94 91 THR A O 1
ATOM 739 N N . MET A 1 92 ? 23.939 -2.201 -23.109 1.00 83.81 92 MET A N 1
ATOM 740 C CA . MET A 1 92 ? 23.735 -2.181 -24.563 1.00 83.81 92 MET A CA 1
ATOM 741 C C . MET A 1 92 ? 23.178 -3.487 -25.157 1.00 83.81 92 MET A C 1
ATOM 743 O O . MET A 1 92 ? 22.365 -3.425 -26.073 1.00 83.81 92 MET A O 1
ATOM 747 N N . ASP A 1 93 ? 23.633 -4.660 -24.692 1.00 91.38 93 ASP A N 1
ATOM 748 C CA . ASP A 1 93 ? 23.236 -5.971 -25.240 1.00 91.38 93 ASP A CA 1
ATOM 749 C C . ASP A 1 93 ? 22.563 -6.834 -24.155 1.00 91.38 93 ASP A C 1
ATOM 751 O O . ASP A 1 93 ? 23.257 -7.372 -23.281 1.00 91.38 93 ASP A O 1
ATOM 755 N N . PRO A 1 94 ? 21.230 -7.012 -24.193 1.00 91.00 94 PRO A N 1
ATOM 756 C CA . PRO A 1 94 ? 20.517 -7.770 -23.170 1.00 91.00 94 PRO A CA 1
ATOM 757 C C . PRO A 1 94 ? 20.870 -9.264 -23.172 1.00 91.00 94 PRO A C 1
ATOM 759 O O . PRO A 1 94 ? 20.792 -9.898 -22.124 1.00 91.00 94 PRO A O 1
ATOM 762 N N . PHE A 1 95 ? 21.315 -9.837 -24.297 1.00 92.75 95 PHE A N 1
ATOM 763 C CA . PHE A 1 95 ? 21.652 -11.266 -24.384 1.00 92.75 95 PHE A CA 1
ATOM 764 C C . PHE A 1 95 ? 23.024 -11.601 -23.794 1.00 92.75 95 PHE A C 1
ATOM 766 O O . PHE A 1 95 ? 23.331 -12.770 -23.565 1.00 92.75 95 PHE A O 1
ATOM 773 N N . LYS A 1 96 ? 23.851 -10.583 -23.539 1.00 94.00 96 LYS A N 1
ATOM 774 C CA . LYS A 1 96 ? 25.179 -10.720 -22.921 1.00 94.00 96 LYS A CA 1
ATOM 775 C C . LYS A 1 96 ? 25.255 -10.098 -21.529 1.00 94.00 96 LYS A C 1
ATOM 777 O O . LYS A 1 96 ? 26.343 -9.986 -20.970 1.00 94.00 96 LYS A O 1
ATOM 782 N N . THR A 1 97 ? 24.118 -9.696 -20.970 1.00 92.81 97 THR A N 1
ATOM 783 C CA . THR A 1 97 ? 24.044 -9.061 -19.653 1.00 92.81 97 THR A CA 1
ATOM 784 C C . THR A 1 97 ? 23.563 -10.071 -18.614 1.00 92.81 97 THR A C 1
ATOM 786 O O . THR A 1 97 ? 22.516 -10.691 -18.786 1.00 92.81 97 THR A O 1
ATOM 789 N N . LEU A 1 98 ? 24.315 -10.237 -17.520 1.00 93.81 98 LEU A N 1
ATOM 790 C CA . LEU A 1 98 ? 23.935 -11.088 -16.389 1.00 93.81 98 LEU A CA 1
ATOM 791 C C . LEU A 1 98 ? 23.437 -10.227 -15.223 1.00 93.81 98 LEU A C 1
ATOM 793 O O . LEU A 1 98 ? 24.115 -9.290 -14.807 1.00 93.81 98 LEU A O 1
ATOM 797 N N . PHE A 1 99 ? 22.287 -10.583 -14.651 1.00 93.12 99 PHE A N 1
ATOM 798 C CA . PHE A 1 99 ? 21.789 -9.969 -13.421 1.00 93.12 99 PHE A CA 1
ATOM 799 C C . PHE A 1 99 ? 22.297 -10.748 -12.205 1.00 93.12 99 PHE A C 1
ATOM 801 O O . PHE A 1 99 ? 21.946 -11.912 -12.016 1.00 93.12 99 PHE A O 1
ATOM 808 N N . VAL A 1 100 ? 23.107 -10.099 -11.368 1.00 94.00 100 VAL A N 1
ATOM 809 C CA . VAL A 1 100 ? 23.608 -10.660 -10.104 1.00 94.00 100 VAL A CA 1
ATOM 810 C C . VAL A 1 100 ? 23.022 -9.852 -8.947 1.00 94.00 100 VAL A C 1
ATOM 812 O O . VAL A 1 100 ? 23.117 -8.628 -8.931 1.00 94.00 100 VAL A O 1
ATOM 815 N N . ALA A 1 101 ? 22.401 -10.528 -7.982 1.00 96.25 101 ALA A N 1
ATOM 816 C CA . ALA A 1 101 ? 21.763 -9.913 -6.817 1.00 96.25 101 ALA A CA 1
ATOM 817 C C . ALA A 1 101 ? 22.280 -10.539 -5.513 1.00 96.25 101 ALA A C 1
ATOM 819 O O . ALA A 1 101 ? 22.848 -11.629 -5.535 1.00 96.25 101 ALA A O 1
ATOM 820 N N . ARG A 1 102 ? 22.033 -9.870 -4.374 1.00 96.31 102 ARG A N 1
ATOM 821 C CA . ARG A 1 102 ? 22.461 -10.302 -3.023 1.00 96.31 102 ARG A CA 1
ATOM 822 C C . ARG A 1 102 ? 23.983 -10.480 -2.882 1.00 96.31 102 ARG A C 1
ATOM 824 O O . ARG A 1 102 ? 24.445 -11.479 -2.342 1.00 96.31 102 ARG A O 1
ATOM 831 N N . VAL A 1 103 ? 24.756 -9.518 -3.377 1.00 95.00 103 VAL A N 1
ATOM 832 C CA . VAL A 1 103 ? 26.217 -9.487 -3.197 1.00 95.00 103 VAL A CA 1
ATOM 833 C C . VAL A 1 103 ? 26.541 -8.975 -1.787 1.00 95.00 103 VAL A C 1
ATOM 835 O O . VAL A 1 103 ? 25.845 -8.087 -1.294 1.00 95.00 103 VAL A O 1
ATOM 838 N N . ASN A 1 104 ? 27.564 -9.537 -1.136 1.00 94.88 104 ASN A N 1
ATOM 839 C CA . ASN A 1 104 ? 28.073 -8.998 0.130 1.00 94.88 104 ASN A CA 1
ATOM 840 C C . ASN A 1 104 ? 28.621 -7.577 -0.075 1.00 94.88 104 ASN A C 1
ATOM 842 O O . ASN A 1 104 ? 29.251 -7.300 -1.092 1.00 94.88 104 ASN A O 1
ATOM 846 N N . TYR A 1 105 ? 28.386 -6.700 0.901 1.00 93.06 105 TYR A N 1
ATOM 847 C CA . TYR A 1 105 ? 28.767 -5.282 0.854 1.00 93.06 105 TYR A CA 1
ATOM 848 C C . TYR A 1 105 ? 30.086 -4.967 1.588 1.00 93.06 105 TYR A C 1
ATOM 850 O O . TYR A 1 105 ? 30.343 -3.789 1.824 1.00 93.06 105 TYR A O 1
ATOM 858 N N . ASP A 1 106 ? 30.847 -5.992 1.996 1.00 82.00 106 ASP A N 1
ATOM 859 C CA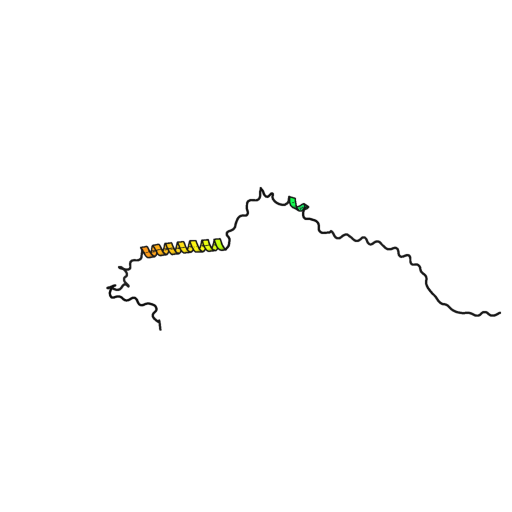 . ASP A 1 106 ? 32.077 -5.856 2.803 1.00 82.00 106 ASP A CA 1
ATOM 860 C C . ASP A 1 106 ? 33.120 -4.910 2.178 1.00 82.00 106 ASP A C 1
ATOM 862 O O . ASP A 1 106 ? 33.321 -4.968 0.940 1.00 82.00 106 ASP A O 1
#

Secondary structure (DSSP, 8-state):
---------------------------PPPP--GGGGGGGSPPTTTSPPP--PPPHHHHHHHHHHHHHHHHHHHHHHHHHH--STT-TTS-S-GGGPPP-------

InterPro domains:
  IPR022023 U1 small nuclear ribonucleoprotein of 70kDa N-terminal [PF12220] (24-87)

Foldseek 3Di:
DDDDDDDDDDDDDPPPPDDDDDPPPDPDDDDDDPVVCPVVDDDPVPDDDPPDDDDPVNVVVVVVVVVVVVVVVVVVVVVVPDDQVPDPPDDDDPVPDDDDDDDDPD